Protein AF-A0A023WZG6-F1 (afdb_monomer)

Foldseek 3Di:
DDDDDDDDDDDDDDDDQDAQKEKEWEPEPLQVVLCSVLLLVLLVVLCVVVVRPRHYHYYYDYHPPPSVFHRWMAMPPVRWIFTVDDSVCNNVCCVCPVVVVHDPVVGTDPPD

pLDDT: mean 91.2, std 13.67, range [46.31, 98.75]

Mean predicted aligned error: 6.8 Å

Solvent-accessible surface area (backbone atoms only — not comparable to full-atom values): 6550 Å² total; per-residue (Å²): 141,84,84,81,82,80,79,82,80,79,79,78,86,84,76,82,80,77,54,76,29,42,37,39,33,26,57,24,73,62,14,42,78,55,44,26,62,52,31,52,50,45,45,57,49,51,34,50,75,73,66,35,66,69,37,47,45,80,44,76,40,63,66,79,83,56,61,93,42,36,10,36,35,37,33,34,82,83,67,46,33,31,50,52,54,46,52,89,51,36,63,55,43,43,51,38,26,75,69,62,70,40,72,49,66,98,46,44,53,85,88,121

Secondary structure (DSSP, 8-state):
--------------PPPP-SEEEEEE-SHHHHHTTHHHHHHHHHHHHHHTT-TTTEEEEEES--S-GGG-S-EEEETTTEEE-S--GGGHHHIIIIIIITS---TTTB----

Nearest PDB structures (foldseek):
  1m2a-assembly1_A  TM=9.104E-01  e=1.998E-11  Aquifex aeolicus
  1f37-assembly1_B  TM=9.146E-01  e=7.989E-11  Aquifex aeolicus
  1m2d-assembly1_B  TM=9.373E-01  e=1.651E-10  Aquifex aeolicus
  7q4v-assembly1_B  TM=9.432E-01  e=7.989E-11  Acetobacterium woodii DSM 1030
  5abr-assembly1_B  TM=9.406E-01  e=3.412E-10  Azotobacter vinelandii

InterPro domains:
  IPR036249 Thioredoxin-like superfamily [SSF52833] (19-107)

Structure (mmCIF, N/CA/C/O backbone):
data_AF-A0A023WZG6-F1
#
_entry.id   AF-A0A023WZG6-F1
#
loop_
_atom_site.group_PDB
_atom_site.id
_atom_site.type_symbol
_atom_site.label_atom_id
_atom_site.label_alt_id
_atom_site.label_comp_id
_atom_site.l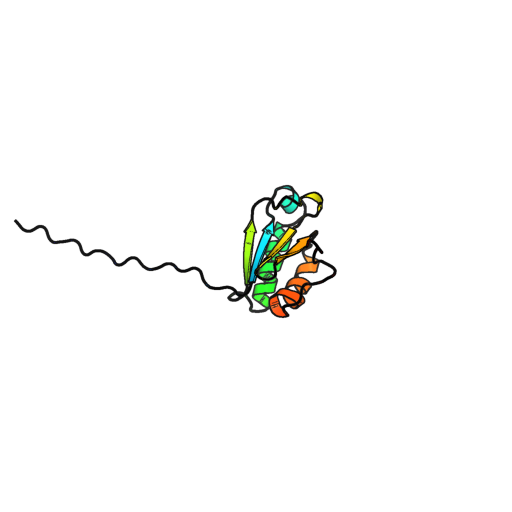abel_asym_id
_atom_site.label_entity_id
_atom_site.label_seq_id
_atom_site.pdbx_PDB_ins_code
_atom_site.Cartn_x
_atom_site.Cartn_y
_atom_site.Cartn_z
_atom_site.occupancy
_atom_site.B_iso_or_equiv
_atom_site.auth_seq_id
_atom_site.auth_comp_id
_atom_site.auth_asym_id
_atom_site.auth_atom_id
_atom_site.pdbx_PDB_model_num
ATOM 1 N N . MET A 1 1 ? 21.179 -13.894 59.882 1.00 46.31 1 MET A N 1
ATOM 2 C CA . MET A 1 1 ? 21.012 -14.337 58.481 1.00 46.31 1 MET A CA 1
ATOM 3 C C . MET A 1 1 ? 19.575 -14.073 58.061 1.00 46.31 1 MET A C 1
ATOM 5 O O . MET A 1 1 ? 18.696 -14.749 58.561 1.00 46.31 1 MET A O 1
ATOM 9 N N . SER A 1 2 ? 19.308 -13.075 57.218 1.00 48.19 2 SER A N 1
ATOM 10 C CA . SER A 1 2 ? 18.039 -12.988 56.479 1.00 48.19 2 SER A CA 1
ATOM 11 C C . SER A 1 2 ? 18.213 -11.982 55.344 1.00 48.19 2 SER A C 1
ATOM 13 O O . SER A 1 2 ? 18.193 -10.773 55.560 1.00 48.19 2 SER A O 1
ATOM 15 N N . LYS A 1 3 ? 18.501 -12.477 54.136 1.00 50.06 3 LYS A N 1
ATOM 16 C CA . LYS A 1 3 ? 18.441 -11.662 52.920 1.00 50.06 3 LYS A CA 1
ATOM 17 C C . LYS A 1 3 ? 17.019 -11.783 52.384 1.00 50.06 3 LYS A C 1
ATOM 19 O O . LYS A 1 3 ? 16.606 -12.857 51.963 1.00 50.06 3 LYS A O 1
ATOM 24 N N . SER A 1 4 ? 16.299 -10.668 52.452 1.00 52.62 4 SER A N 1
ATOM 25 C CA . SER A 1 4 ? 14.939 -10.498 51.948 1.00 52.62 4 SER A CA 1
ATOM 26 C C . SER A 1 4 ? 14.864 -10.831 50.453 1.00 52.62 4 SER A C 1
ATOM 28 O O . SER A 1 4 ? 1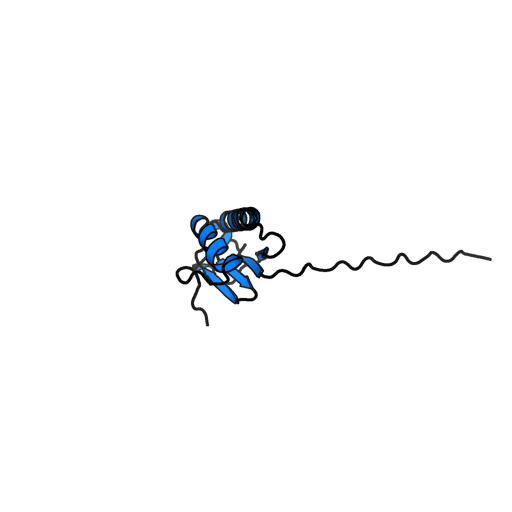5.668 -10.337 49.655 1.00 52.62 4 SER A O 1
ATOM 30 N N . ALA A 1 5 ? 13.920 -11.696 50.085 1.00 57.91 5 ALA A N 1
ATOM 31 C CA . ALA A 1 5 ? 13.666 -12.096 48.709 1.00 57.91 5 ALA A CA 1
ATOM 32 C C . ALA A 1 5 ? 13.126 -10.897 47.913 1.00 57.91 5 ALA A C 1
ATOM 34 O O . ALA A 1 5 ? 12.065 -10.352 48.219 1.00 57.91 5 ALA A O 1
ATOM 35 N N . LYS A 1 6 ? 13.863 -10.471 46.882 1.00 52.94 6 LYS A N 1
ATOM 36 C CA . LYS A 1 6 ? 13.394 -9.450 45.939 1.00 52.94 6 LYS A CA 1
ATOM 37 C C . LYS A 1 6 ? 12.230 -10.022 45.128 1.00 52.94 6 LYS A C 1
ATOM 39 O O . LYS A 1 6 ? 12.404 -10.971 44.370 1.00 52.94 6 LYS A O 1
ATOM 44 N N . SER A 1 7 ? 11.058 -9.423 45.322 1.00 53.00 7 SER A N 1
ATOM 45 C CA . SER A 1 7 ? 9.824 -9.678 44.580 1.00 53.00 7 SER A CA 1
ATOM 46 C C . SER A 1 7 ? 10.062 -9.604 43.068 1.00 53.00 7 SER A C 1
ATOM 48 O O . SER A 1 7 ? 10.589 -8.613 42.560 1.00 53.00 7 SER A O 1
ATOM 50 N N . ALA A 1 8 ? 9.693 -10.668 42.356 1.00 61.75 8 ALA A N 1
ATOM 51 C CA . ALA A 1 8 ? 9.764 -10.735 40.905 1.00 61.75 8 ALA A CA 1
ATOM 52 C C . ALA A 1 8 ? 8.672 -9.846 40.287 1.00 61.75 8 ALA A C 1
ATOM 54 O O . ALA A 1 8 ? 7.478 -10.125 40.398 1.00 61.75 8 ALA A O 1
ATOM 55 N N . THR A 1 9 ? 9.073 -8.765 39.621 1.00 61.38 9 THR A N 1
ATOM 56 C CA . THR A 1 9 ? 8.157 -7.866 38.914 1.00 61.38 9 THR A CA 1
ATOM 57 C C . THR A 1 9 ? 7.503 -8.601 37.740 1.00 61.38 9 THR A C 1
ATOM 59 O O . THR A 1 9 ? 8.175 -9.040 36.808 1.00 61.38 9 THR A O 1
ATOM 62 N N . LYS A 1 10 ? 6.174 -8.742 37.778 1.00 63.84 10 LYS A N 1
ATOM 63 C CA . LYS A 1 10 ? 5.360 -9.406 36.749 1.00 63.84 10 LYS A CA 1
ATOM 64 C C . LYS A 1 10 ? 5.533 -8.696 35.397 1.00 63.84 10 LYS A C 1
ATOM 66 O O . LYS A 1 10 ? 5.104 -7.555 35.235 1.00 63.84 10 LYS A O 1
ATOM 71 N N . ALA A 1 11 ? 6.164 -9.359 34.428 1.00 71.00 11 ALA A N 1
ATOM 72 C CA . ALA A 1 11 ? 6.376 -8.811 33.090 1.00 71.00 11 ALA A CA 1
ATOM 73 C C . ALA A 1 11 ? 5.031 -8.504 32.400 1.00 71.00 11 ALA A C 1
ATOM 75 O O . ALA A 1 11 ? 4.166 -9.373 32.264 1.00 71.00 11 ALA A O 1
ATOM 76 N N . LYS A 1 12 ? 4.841 -7.256 31.959 1.00 75.62 12 LYS A N 1
ATOM 77 C CA . LYS A 1 12 ? 3.664 -6.822 31.194 1.00 75.62 12 LYS A CA 1
ATOM 78 C C . LYS A 1 12 ? 3.696 -7.488 29.815 1.00 75.62 12 LYS A C 1
ATOM 80 O O . LYS A 1 12 ? 4.636 -7.269 29.057 1.00 75.62 12 LYS A O 1
ATOM 85 N N . ARG A 1 13 ? 2.673 -8.281 29.469 1.00 75.94 13 ARG A N 1
ATOM 86 C CA . ARG A 1 13 ? 2.542 -8.851 28.116 1.00 75.94 13 ARG A CA 1
ATOM 87 C C . ARG A 1 13 ? 2.362 -7.706 27.117 1.00 75.94 13 ARG A C 1
ATOM 89 O O . ARG A 1 13 ? 1.362 -6.992 27.166 1.00 75.94 13 ARG A O 1
ATOM 96 N N . VAL A 1 14 ? 3.335 -7.525 26.233 1.00 79.44 14 VAL A N 1
ATOM 97 C CA . VAL A 1 14 ? 3.230 -6.621 25.084 1.00 79.44 14 VAL A CA 1
ATOM 98 C C . VAL A 1 14 ? 2.615 -7.429 23.943 1.00 79.44 14 VAL A C 1
ATOM 100 O O . VAL A 1 14 ? 3.219 -8.392 23.482 1.00 79.44 14 VAL A O 1
ATOM 103 N N . GLY A 1 15 ? 1.387 -7.095 23.547 1.00 80.12 15 GLY A N 1
ATOM 104 C CA . GLY A 1 15 ? 0.682 -7.737 22.435 1.00 80.12 15 GLY A CA 1
ATOM 105 C C . GLY A 1 15 ? 0.725 -6.885 21.168 1.00 80.12 15 GLY A C 1
ATOM 106 O O . GLY A 1 15 ? 0.776 -5.656 21.245 1.00 80.12 15 GLY A O 1
ATOM 107 N N . VAL A 1 16 ? 0.676 -7.530 20.003 1.00 79.19 16 VAL A N 1
ATOM 108 C CA . VAL A 1 16 ? 0.445 -6.847 18.725 1.00 79.19 16 VAL A CA 1
ATOM 109 C C . VAL A 1 16 ? -1.063 -6.674 18.558 1.00 79.19 16 VAL A C 1
ATOM 111 O O . VAL A 1 16 ? -1.824 -7.620 18.747 1.00 79.19 16 VAL A O 1
ATOM 114 N N . ARG A 1 17 ? -1.504 -5.451 18.257 1.00 85.56 17 ARG A N 1
ATOM 115 C CA . ARG A 1 17 ? -2.910 -5.170 17.941 1.00 85.56 17 ARG A CA 1
ATOM 116 C C . ARG A 1 17 ? -3.313 -5.944 16.678 1.00 85.56 17 ARG A C 1
ATOM 118 O O . ARG A 1 17 ? -2.530 -5.990 15.735 1.00 85.56 17 ARG A O 1
ATOM 125 N N . ALA A 1 18 ? -4.518 -6.508 16.667 1.00 89.31 18 ALA A N 1
ATOM 126 C CA . ALA A 1 18 ? -5.113 -7.063 15.456 1.00 89.31 18 ALA A CA 1
ATOM 127 C C . ALA A 1 18 ? -5.491 -5.934 14.485 1.00 89.31 18 ALA A C 1
ATOM 129 O O . ALA A 1 18 ? -6.001 -4.902 14.921 1.00 89.31 18 ALA A O 1
ATOM 130 N N . TYR A 1 19 ? -5.220 -6.142 13.202 1.00 95.38 19 TYR A N 1
ATOM 131 C CA . TYR A 1 19 ? -5.576 -5.243 12.108 1.00 95.38 19 TYR A CA 1
ATOM 132 C C . TYR A 1 19 ? -6.344 -6.058 11.072 1.00 95.38 19 TYR A C 1
ATOM 134 O O . TYR A 1 19 ? -5.975 -7.206 10.818 1.00 95.38 19 TYR A O 1
ATOM 142 N N . ASP A 1 20 ? -7.361 -5.458 10.470 1.00 96.31 20 ASP A N 1
ATOM 143 C CA . ASP A 1 20 ? -8.140 -6.056 9.385 1.00 96.31 20 ASP A CA 1
ATOM 144 C C . ASP A 1 20 ? -7.328 -6.082 8.089 1.00 96.31 20 ASP A C 1
ATOM 146 O O . ASP A 1 20 ? -7.478 -6.982 7.266 1.00 96.31 20 ASP A O 1
ATOM 150 N N . SER A 1 21 ? -6.423 -5.111 7.912 1.00 97.56 21 SER A N 1
ATOM 151 C CA . SER A 1 21 ? -5.487 -5.085 6.790 1.00 97.56 21 SER A CA 1
ATOM 152 C C . SER A 1 21 ? -4.086 -4.613 7.177 1.00 97.56 21 SER A C 1
ATOM 154 O O . SER A 1 21 ? -3.903 -3.702 7.988 1.00 97.56 21 SER A O 1
ATOM 156 N N . HIS A 1 22 ? -3.064 -5.195 6.545 1.00 97.88 22 HIS A N 1
ATOM 157 C CA . HIS A 1 22 ? -1.669 -4.759 6.651 1.00 97.88 22 HIS A CA 1
ATOM 158 C C . HIS A 1 22 ? -1.114 -4.444 5.265 1.00 97.88 22 HIS A C 1
ATOM 160 O O . HIS A 1 22 ? -0.931 -5.327 4.431 1.00 97.88 22 HIS A O 1
ATOM 166 N N . VAL A 1 23 ? -0.828 -3.167 5.033 1.00 98.50 23 VAL A N 1
ATOM 167 C CA . VAL A 1 23 ? -0.207 -2.665 3.812 1.00 98.50 23 VAL A CA 1
ATOM 168 C C . VAL A 1 23 ? 1.305 -2.585 3.991 1.00 98.50 23 VAL A C 1
ATOM 170 O O . VAL A 1 23 ? 1.814 -1.848 4.844 1.00 98.50 23 VAL A O 1
ATOM 173 N N . PHE A 1 24 ? 2.034 -3.294 3.141 1.00 98.56 24 PHE A N 1
ATOM 174 C CA . PHE A 1 24 ? 3.486 -3.240 3.060 1.00 98.56 24 PHE A CA 1
ATOM 175 C C . PHE A 1 24 ? 3.915 -2.437 1.839 1.00 98.56 24 PHE A C 1
ATOM 177 O O . PHE A 1 24 ? 3.692 -2.858 0.711 1.00 98.56 24 PHE A O 1
ATOM 184 N N . VAL A 1 25 ? 4.571 -1.298 2.052 1.00 98.69 25 VAL A N 1
ATOM 185 C CA . VAL A 1 25 ? 5.081 -0.430 0.982 1.00 98.69 25 VAL A CA 1
ATOM 186 C C . VAL A 1 25 ? 6.575 -0.677 0.779 1.00 98.69 25 VAL A C 1
ATOM 188 O O . VAL A 1 25 ? 7.374 -0.546 1.713 1.00 98.69 25 VAL A O 1
ATOM 191 N N . CYS A 1 26 ? 6.980 -1.003 -0.447 1.00 98.50 26 CYS A N 1
ATOM 192 C CA . CYS A 1 26 ? 8.378 -1.257 -0.783 1.00 98.50 26 CYS A CA 1
ATOM 193 C C . CYS A 1 26 ? 9.246 -0.017 -0.537 1.00 98.50 26 CYS A C 1
ATOM 195 O O . CYS A 1 26 ? 8.988 1.066 -1.063 1.00 98.50 26 CYS A O 1
ATOM 197 N N . SER A 1 27 ? 10.332 -0.188 0.217 1.00 98.06 27 SER A N 1
ATOM 198 C CA . SER A 1 27 ? 11.304 0.872 0.513 1.00 98.06 27 SER A CA 1
ATOM 199 C C . SER A 1 27 ? 12.696 0.603 -0.075 1.00 98.06 27 SER A C 1
ATOM 201 O O . SER A 1 27 ? 13.684 1.230 0.323 1.00 98.06 27 SER A O 1
ATOM 203 N N . GLY A 1 28 ? 12.784 -0.303 -1.057 1.00 97.94 28 GLY A N 1
ATOM 204 C CA . GLY A 1 28 ? 13.985 -0.498 -1.874 1.00 97.94 28 GLY A CA 1
ATOM 205 C C . GLY A 1 28 ? 14.400 0.785 -2.608 1.00 97.94 28 GLY A C 1
ATOM 206 O O . GLY A 1 28 ? 13.573 1.661 -2.867 1.00 97.94 28 GLY A O 1
ATOM 207 N N . SER A 1 29 ? 15.685 0.907 -2.952 1.00 98.06 29 SER A N 1
ATOM 208 C CA . SER A 1 29 ? 16.268 2.129 -3.537 1.00 98.06 29 SER A CA 1
ATOM 209 C C . SER A 1 29 ? 15.529 2.614 -4.791 1.00 98.06 29 SER A C 1
ATOM 211 O O . SER A 1 29 ? 15.255 3.806 -4.914 1.00 98.06 29 SER A O 1
ATOM 213 N N . VAL A 1 30 ? 15.141 1.699 -5.686 1.00 98.00 30 VAL A N 1
ATOM 214 C CA . VAL A 1 30 ? 14.380 2.019 -6.906 1.00 98.00 30 VAL A CA 1
ATOM 215 C C . VAL A 1 30 ? 12.980 2.538 -6.573 1.00 98.00 30 VAL A C 1
ATOM 217 O O . VAL A 1 30 ? 12.585 3.581 -7.082 1.00 98.00 30 VAL A O 1
ATOM 220 N N . CYS A 1 31 ? 12.244 1.870 -5.680 1.00 98.31 31 CYS A N 1
ATOM 221 C CA . CYS A 1 31 ? 10.907 2.318 -5.272 1.00 98.31 31 CYS A CA 1
ATOM 222 C C . CYS A 1 31 ? 10.962 3.683 -4.570 1.00 98.31 31 CYS A C 1
ATOM 224 O O . CYS A 1 31 ? 10.148 4.554 -4.864 1.00 98.31 31 CYS A O 1
ATOM 226 N N . LYS A 1 32 ? 11.967 3.916 -3.713 1.00 98.00 32 LYS A N 1
ATOM 227 C CA . LYS A 1 32 ? 12.215 5.230 -3.097 1.00 98.00 32 LYS A CA 1
ATOM 228 C C . LYS A 1 32 ? 12.426 6.323 -4.146 1.00 98.00 32 LYS A C 1
ATOM 230 O O . LYS A 1 32 ? 11.764 7.350 -4.063 1.00 98.00 32 LYS A O 1
ATOM 235 N N . LYS A 1 33 ? 13.287 6.086 -5.147 1.00 98.12 33 LYS A N 1
ATOM 236 C CA . LYS A 1 33 ? 13.529 7.027 -6.260 1.00 98.12 33 LYS A CA 1
ATOM 237 C 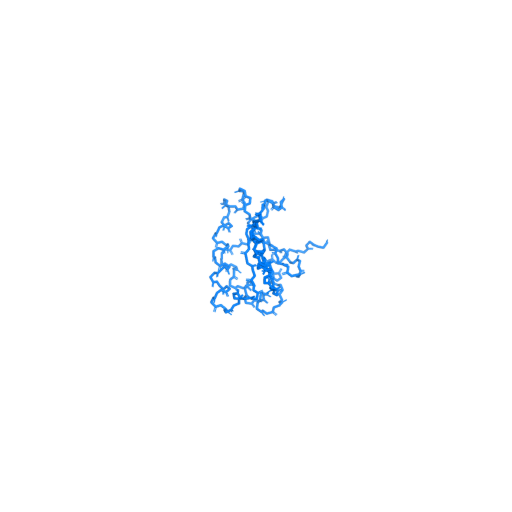C . LYS A 1 33 ? 12.278 7.298 -7.105 1.00 98.12 33 LYS A C 1
ATOM 239 O O . LYS A 1 33 ? 12.200 8.340 -7.739 1.00 98.12 33 LYS A O 1
ATOM 244 N N . ARG A 1 34 ? 11.313 6.376 -7.111 1.00 98.00 34 ARG A N 1
ATOM 245 C CA . ARG A 1 34 ? 10.044 6.488 -7.842 1.00 98.00 34 ARG A CA 1
ATOM 246 C C . ARG A 1 34 ? 8.872 7.007 -6.995 1.00 98.00 34 ARG A C 1
ATOM 248 O O . ARG A 1 34 ? 7.735 6.906 -7.434 1.00 98.00 34 ARG A O 1
ATOM 255 N N . GLY A 1 35 ? 9.123 7.539 -5.796 1.00 97.81 35 GLY A N 1
ATOM 256 C CA . GLY A 1 35 ? 8.082 8.180 -4.980 1.00 97.81 35 GLY A CA 1
ATOM 257 C C . GLY A 1 35 ? 7.397 7.278 -3.946 1.00 97.81 35 GLY A C 1
ATOM 258 O O . GLY A 1 35 ? 6.367 7.649 -3.394 1.00 97.81 35 GLY A O 1
ATOM 259 N N . ALA A 1 36 ? 7.960 6.112 -3.598 1.00 98.06 36 ALA A N 1
ATOM 260 C CA . ALA A 1 36 ? 7.360 5.231 -2.580 1.00 98.06 36 ALA A CA 1
ATOM 261 C C . ALA A 1 36 ? 7.194 5.891 -1.194 1.00 98.06 36 ALA A C 1
ATOM 263 O O . ALA A 1 36 ? 6.337 5.488 -0.405 1.00 98.06 36 ALA A O 1
ATOM 264 N N . LYS A 1 37 ? 8.021 6.898 -0.873 1.00 98.06 37 LYS A N 1
ATOM 265 C CA . LYS A 1 37 ? 7.896 7.662 0.378 1.00 98.06 37 LYS A CA 1
ATOM 266 C C . LYS A 1 37 ? 6.604 8.482 0.395 1.00 98.06 37 LYS A C 1
ATOM 268 O O . LYS A 1 37 ? 5.937 8.504 1.429 1.00 98.06 37 LYS A O 1
ATOM 273 N N . ASP A 1 38 ? 6.265 9.094 -0.732 1.00 98.38 38 ASP A N 1
ATOM 274 C CA . ASP A 1 38 ? 5.096 9.958 -0.882 1.00 98.38 38 ASP A CA 1
ATOM 275 C C . ASP A 1 38 ? 3.824 9.113 -0.918 1.00 98.38 38 ASP A C 1
ATOM 277 O O . ASP A 1 38 ? 2.919 9.346 -0.124 1.00 98.38 38 ASP A O 1
ATOM 281 N N . VAL A 1 39 ? 3.841 8.001 -1.663 1.00 98.62 39 VAL A N 1
ATOM 282 C CA . VAL A 1 39 ? 2.786 6.969 -1.636 1.00 98.62 39 VAL A CA 1
ATOM 283 C C . VAL A 1 39 ? 2.490 6.503 -0.207 1.00 98.62 39 VAL A C 1
ATOM 285 O O . VAL A 1 39 ? 1.342 6.489 0.227 1.00 98.62 39 VAL A O 1
ATOM 288 N N . ARG A 1 40 ? 3.521 6.162 0.581 1.00 98.56 40 ARG A N 1
ATOM 289 C CA . ARG A 1 40 ? 3.330 5.757 1.984 1.00 98.56 40 ARG A CA 1
ATOM 290 C C . ARG A 1 40 ? 2.779 6.887 2.855 1.00 98.56 40 ARG A C 1
ATOM 292 O O . ARG A 1 40 ? 2.036 6.609 3.797 1.00 98.56 40 ARG A O 1
ATOM 299 N N . LYS A 1 41 ? 3.205 8.130 2.623 1.00 98.56 41 LYS A N 1
ATOM 300 C CA . LYS A 1 41 ? 2.720 9.293 3.376 1.00 98.56 41 LYS A CA 1
ATOM 301 C C . LYS A 1 41 ? 1.236 9.522 3.088 1.00 98.56 41 LYS A C 1
ATOM 303 O O . LYS A 1 41 ? 0.479 9.631 4.047 1.00 98.56 41 LYS A O 1
ATOM 308 N N . ALA A 1 42 ? 0.846 9.508 1.816 1.00 98.69 42 ALA A N 1
ATOM 309 C CA . ALA A 1 42 ? -0.542 9.616 1.391 1.00 98.69 42 ALA A CA 1
ATOM 310 C C . ALA A 1 42 ? -1.390 8.483 1.975 1.00 98.69 42 ALA A C 1
ATOM 312 O O . ALA A 1 42 ? -2.372 8.771 2.644 1.00 98.69 42 ALA A O 1
ATOM 313 N N . LEU A 1 43 ? -0.946 7.218 1.884 1.00 98.75 43 LEU A N 1
ATOM 314 C CA . LEU A 1 43 ? -1.675 6.079 2.468 1.00 98.75 43 LEU A CA 1
ATOM 315 C C . LEU A 1 43 ? -1.972 6.294 3.956 1.00 98.75 43 LEU A C 1
ATOM 317 O O . LEU A 1 43 ? -3.064 6.005 4.428 1.00 98.75 43 LEU A O 1
ATOM 321 N N . LYS A 1 44 ? -1.004 6.822 4.715 1.00 98.62 44 LYS A N 1
ATOM 322 C CA . LYS A 1 44 ? -1.192 7.111 6.143 1.00 98.62 44 LYS A CA 1
ATOM 323 C C . LYS A 1 44 ? -2.131 8.288 6.413 1.00 98.62 44 LYS A C 1
ATOM 325 O O . LYS A 1 44 ? -2.742 8.291 7.481 1.00 98.62 44 LYS A O 1
ATOM 330 N N . SER A 1 45 ? -2.181 9.285 5.527 1.00 98.56 45 SER A N 1
ATOM 331 C CA . SER A 1 45 ? -3.110 10.418 5.647 1.00 98.56 45 SER A CA 1
ATOM 332 C C . SER A 1 45 ? -4.529 9.959 5.353 1.00 98.56 45 SER A C 1
ATOM 334 O O . SER A 1 45 ? -5.382 10.060 6.223 1.00 98.56 45 SER A O 1
ATOM 336 N N . GLU A 1 46 ? -4.727 9.313 4.208 1.00 98.50 46 GLU A N 1
ATOM 337 C CA . GLU A 1 46 ? -6.027 8.831 3.738 1.00 98.50 46 GLU A CA 1
ATOM 338 C C . GLU A 1 46 ? -6.637 7.804 4.704 1.00 98.50 46 GLU A C 1
ATOM 340 O O . GLU A 1 46 ? -7.775 7.950 5.131 1.00 98.50 46 GLU A O 1
ATOM 345 N N . VAL A 1 47 ? -5.859 6.828 5.199 1.00 98.38 47 VAL A N 1
ATOM 346 C CA . VAL A 1 47 ? -6.330 5.894 6.248 1.00 98.38 47 VAL A CA 1
ATOM 347 C C . VAL A 1 47 ? -6.716 6.620 7.539 1.00 98.38 47 VAL A C 1
ATOM 349 O O . VAL A 1 47 ? -7.610 6.182 8.261 1.00 98.38 47 VAL A O 1
ATOM 352 N N . LYS A 1 48 ? -6.034 7.720 7.876 1.00 98.25 48 LYS A N 1
ATOM 353 C CA . LYS A 1 48 ? -6.392 8.525 9.048 1.00 98.25 48 LYS A CA 1
ATOM 354 C C . LYS A 1 48 ? -7.687 9.297 8.817 1.00 98.25 48 LYS A C 1
ATOM 356 O O . LYS A 1 48 ? -8.490 9.363 9.744 1.00 98.25 48 LYS A O 1
ATOM 361 N N . GLU A 1 49 ? -7.854 9.882 7.642 1.00 98.06 49 GLU A N 1
ATOM 362 C CA . GLU A 1 49 ? -9.022 10.675 7.256 1.00 98.06 49 GLU A CA 1
ATOM 363 C C . GLU A 1 49 ? -10.271 9.797 7.112 1.00 98.06 49 GLU A C 1
ATOM 365 O O . GLU A 1 49 ? -11.329 10.169 7.608 1.00 98.06 49 GLU A O 1
ATOM 370 N N . ALA A 1 50 ? -10.116 8.571 6.605 1.00 97.19 50 ALA A N 1
ATOM 371 C CA . ALA A 1 50 ? -11.162 7.549 6.547 1.00 97.19 50 ALA A CA 1
ATOM 372 C C . ALA A 1 50 ? -11.489 6.896 7.909 1.00 97.19 50 ALA A C 1
ATOM 374 O O . ALA A 1 50 ? -12.334 6.010 7.985 1.00 97.19 50 ALA A O 1
ATOM 375 N N . GLY A 1 51 ? -10.808 7.276 8.998 1.00 97.38 51 GLY A N 1
ATOM 376 C CA . GLY A 1 51 ? -11.049 6.715 10.334 1.00 97.38 51 GLY A CA 1
ATOM 377 C C . GLY A 1 51 ? -10.487 5.305 10.573 1.00 97.38 51 GLY A C 1
ATOM 378 O O . GLY A 1 51 ? -10.648 4.777 11.668 1.00 97.38 51 GLY A O 1
ATOM 379 N N . LEU A 1 52 ? -9.741 4.737 9.622 1.00 97.38 52 LEU A N 1
ATOM 380 C CA . LEU A 1 52 ? -9.281 3.339 9.592 1.00 97.38 52 LEU A CA 1
ATOM 381 C C . LEU A 1 52 ? -7.964 3.068 10.352 1.00 97.38 52 LEU A C 1
ATOM 383 O O . LEU A 1 52 ? -7.242 2.102 10.088 1.00 97.38 52 LEU A O 1
ATOM 387 N N . ARG A 1 53 ? -7.564 3.937 11.289 1.00 95.75 53 ARG A N 1
ATOM 388 C CA . ARG A 1 53 ? -6.244 3.833 11.957 1.00 95.75 53 ARG A CA 1
ATOM 389 C C . ARG A 1 53 ? -6.097 2.612 12.858 1.00 95.75 53 ARG A C 1
ATOM 391 O O . ARG A 1 53 ? -4.971 2.306 13.267 1.00 95.75 53 ARG A O 1
ATOM 398 N N . ARG A 1 54 ? -7.201 2.005 13.292 1.00 95.56 54 ARG A N 1
ATOM 399 C CA . ARG A 1 54 ? -7.176 0.831 14.173 1.00 95.56 54 ARG A CA 1
ATOM 400 C C . ARG A 1 54 ? -7.274 -0.470 13.381 1.00 95.56 54 ARG A C 1
ATOM 402 O O . ARG A 1 54 ? -6.829 -1.484 13.902 1.00 95.56 54 ARG A O 1
ATOM 409 N N . GLU A 1 55 ? -7.770 -0.379 12.158 1.00 97.00 55 GLU A N 1
ATOM 410 C CA . GLU A 1 55 ? -8.136 -1.440 11.232 1.00 97.00 55 GLU A CA 1
ATOM 411 C C . GLU A 1 55 ? -7.000 -1.681 10.230 1.00 97.00 55 GLU A C 1
ATOM 413 O O . GLU A 1 55 ? -6.666 -2.822 9.932 1.00 97.00 55 GLU A O 1
ATOM 418 N N . VAL A 1 56 ? -6.325 -0.618 9.773 1.00 98.06 56 VAL A N 1
ATOM 419 C CA . VAL A 1 56 ? -5.281 -0.705 8.745 1.00 98.06 56 VAL A CA 1
ATOM 420 C C . VAL A 1 56 ? -3.905 -0.346 9.304 1.00 98.06 56 VAL A C 1
ATOM 422 O O . VAL A 1 56 ? -3.639 0.773 9.757 1.00 98.06 56 VAL A O 1
ATOM 425 N N . ARG A 1 57 ? -2.961 -1.285 9.199 1.00 97.69 57 ARG A N 1
ATOM 426 C CA . ARG A 1 57 ? -1.541 -1.052 9.484 1.00 97.69 57 ARG A CA 1
ATOM 427 C C . ARG A 1 57 ? -0.778 -0.768 8.198 1.00 97.69 57 ARG A C 1
ATOM 429 O O . ARG A 1 57 ? -0.834 -1.551 7.266 1.00 97.69 57 ARG A O 1
ATOM 436 N N . ILE A 1 58 ? 0.016 0.305 8.166 1.00 98.38 58 ILE A N 1
ATOM 437 C CA . ILE A 1 58 ? 0.892 0.617 7.019 1.00 98.38 58 ILE A CA 1
ATOM 438 C C . ILE A 1 58 ? 2.361 0.625 7.439 1.00 98.38 58 ILE A C 1
ATOM 440 O O . ILE A 1 58 ? 2.783 1.488 8.220 1.00 98.38 58 ILE A O 1
ATOM 444 N N . ASP A 1 59 ? 3.164 -0.268 6.865 1.00 98.12 59 ASP A N 1
ATOM 445 C CA . ASP A 1 59 ? 4.605 -0.355 7.099 1.00 98.12 59 ASP A CA 1
ATOM 446 C C . ASP A 1 59 ? 5.438 -0.300 5.831 1.00 98.12 59 ASP A C 1
ATOM 448 O O . ASP A 1 59 ? 4.969 -0.540 4.726 1.00 98.12 59 ASP A O 1
ATOM 452 N N . SER A 1 60 ? 6.704 0.066 6.010 1.00 97.81 60 SER A N 1
ATOM 453 C CA . SER A 1 60 ? 7.700 -0.079 4.957 1.00 97.81 60 SER A CA 1
ATOM 454 C C . SER A 1 60 ? 8.382 -1.429 5.086 1.00 97.81 60 SER A C 1
ATOM 456 O O . SER A 1 60 ? 8.714 -1.844 6.193 1.00 97.81 60 SER A O 1
ATOM 458 N N . VAL A 1 61 ? 8.656 -2.058 3.952 1.00 98.12 61 VAL A N 1
ATOM 459 C CA . VAL A 1 61 ? 9.438 -3.298 3.863 1.00 98.12 61 VAL A CA 1
ATOM 460 C C . VAL A 1 61 ? 10.657 -3.096 2.978 1.00 98.12 61 VAL A C 1
ATOM 462 O O . VAL A 1 61 ? 10.781 -2.068 2.305 1.00 98.12 61 VAL A O 1
ATOM 465 N N . GLY A 1 62 ? 11.583 -4.054 2.999 1.00 98.00 62 GLY A N 1
ATOM 466 C CA . GLY A 1 62 ? 12.736 -4.079 2.103 1.00 98.00 62 GLY A CA 1
ATOM 467 C C . GLY A 1 62 ? 12.350 -4.154 0.620 1.00 98.00 62 GLY A C 1
ATOM 468 O O . GLY A 1 62 ? 11.207 -3.920 0.224 1.00 98.00 62 GLY A O 1
ATOM 469 N N . CYS A 1 63 ? 13.328 -4.453 -0.233 1.00 97.38 63 CYS A N 1
ATOM 470 C CA . CYS A 1 63 ? 13.052 -4.667 -1.650 1.00 97.38 63 CYS A CA 1
ATOM 471 C C . CYS A 1 63 ? 12.133 -5.886 -1.841 1.00 97.38 63 CYS A C 1
ATOM 473 O O . CYS A 1 63 ? 12.415 -6.949 -1.30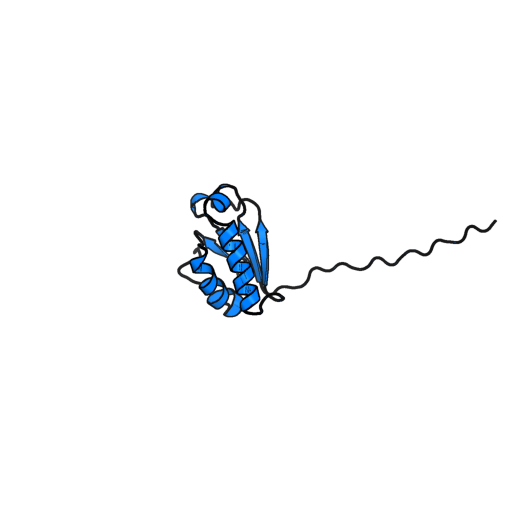0 1.00 97.38 63 CYS A O 1
ATOM 475 N N . LEU A 1 64 ? 11.082 -5.733 -2.649 1.00 96.00 64 LEU A N 1
ATOM 476 C CA . LEU A 1 64 ? 10.137 -6.803 -2.998 1.00 96.00 64 LEU A CA 1
ATOM 477 C C . LEU A 1 64 ? 10.477 -7.507 -4.329 1.00 96.00 64 LEU A C 1
ATOM 479 O O . LEU A 1 64 ? 9.631 -8.169 -4.910 1.00 96.00 64 LEU A O 1
ATOM 483 N N . GLY A 1 65 ? 11.676 -7.297 -4.884 1.00 95.50 65 GLY A N 1
ATOM 484 C CA . GLY A 1 65 ? 12.137 -7.943 -6.126 1.00 95.50 65 GLY A CA 1
ATOM 485 C C . GLY A 1 65 ? 11.552 -7.386 -7.435 1.00 95.50 65 GLY A C 1
ATOM 486 O O . GLY A 1 65 ? 12.199 -7.456 -8.474 1.00 95.50 65 GLY A O 1
ATOM 487 N N . LEU A 1 66 ? 10.390 -6.728 -7.404 1.00 94.62 66 LEU A N 1
ATOM 488 C CA . LEU A 1 66 ? 9.696 -6.207 -8.595 1.00 94.62 66 LEU A CA 1
ATOM 489 C C . LEU A 1 66 ? 10.091 -4.762 -8.960 1.00 94.62 66 LEU A C 1
ATOM 491 O O . LEU A 1 66 ? 9.243 -3.905 -9.209 1.00 94.62 66 LEU A O 1
ATOM 495 N N . CYS A 1 67 ? 11.392 -4.454 -8.981 1.00 96.19 67 CYS A N 1
ATOM 496 C CA . CYS A 1 67 ? 11.896 -3.085 -9.180 1.00 96.19 67 CYS A CA 1
ATOM 497 C C . CYS A 1 67 ? 11.428 -2.427 -10.490 1.00 96.19 67 CYS A C 1
ATOM 499 O O . CYS A 1 67 ? 11.215 -1.214 -10.513 1.00 96.19 67 CYS A O 1
ATOM 501 N N . LYS A 1 68 ? 11.245 -3.209 -11.564 1.00 95.44 68 LYS A N 1
ATOM 502 C CA . LYS A 1 68 ? 10.783 -2.706 -12.871 1.00 95.44 68 LYS A CA 1
ATOM 503 C C . LYS A 1 68 ? 9.414 -2.026 -12.777 1.00 95.44 68 LYS A C 1
ATOM 505 O O . LYS A 1 68 ? 9.193 -1.025 -13.458 1.00 95.44 68 LYS A O 1
ATOM 510 N N . HIS A 1 69 ? 8.567 -2.497 -11.866 1.00 94.75 69 HIS A N 1
ATOM 511 C CA . HIS A 1 69 ? 7.199 -2.026 -11.685 1.00 94.75 69 HIS A CA 1
ATOM 512 C C . HIS A 1 69 ? 7.024 -1.105 -10.470 1.00 94.75 69 HIS A C 1
ATOM 514 O O . HIS A 1 69 ? 5.910 -0.709 -10.185 1.00 94.75 69 HIS A O 1
ATOM 520 N N . GLY A 1 70 ? 8.093 -0.716 -9.764 1.00 94.62 70 GLY A N 1
ATOM 521 C CA . GLY A 1 70 ? 7.976 0.141 -8.575 1.00 94.62 70 GLY A CA 1
ATOM 522 C C . GLY A 1 70 ? 7.346 1.520 -8.852 1.00 94.62 70 GLY A C 1
ATOM 523 O O . GLY A 1 70 ? 7.544 2.032 -9.961 1.00 94.62 70 GLY A O 1
ATOM 524 N N . PRO A 1 71 ? 6.712 2.172 -7.851 1.00 97.50 71 PRO A N 1
ATOM 525 C CA . PRO A 1 71 ? 6.547 1.736 -6.454 1.00 97.50 71 PRO A CA 1
ATOM 526 C C . PRO A 1 71 ? 5.571 0.569 -6.266 1.00 97.50 71 PRO A C 1
ATOM 528 O O . PRO A 1 71 ? 4.528 0.523 -6.906 1.00 97.50 71 PRO A O 1
ATOM 531 N N . ASN A 1 72 ? 5.909 -0.348 -5.355 1.00 97.44 72 ASN A N 1
ATOM 532 C CA . ASN A 1 72 ? 5.108 -1.546 -5.089 1.00 97.44 72 ASN A CA 1
ATOM 533 C C . ASN A 1 72 ? 4.533 -1.512 -3.671 1.00 97.44 72 ASN A C 1
ATOM 535 O O . ASN A 1 72 ? 5.241 -1.120 -2.733 1.00 97.44 72 ASN A O 1
ATOM 539 N N . ALA A 1 73 ? 3.306 -1.995 -3.511 1.00 98.25 73 ALA A N 1
ATOM 540 C CA . ALA A 1 73 ? 2.699 -2.287 -2.221 1.00 98.25 73 ALA A CA 1
ATOM 541 C C . ALA A 1 73 ? 1.971 -3.640 -2.242 1.00 98.25 73 ALA A C 1
ATOM 543 O O . ALA A 1 73 ? 1.543 -4.092 -3.298 1.00 98.25 73 ALA A O 1
ATOM 544 N N . ILE A 1 74 ? 1.839 -4.277 -1.081 1.00 97.81 74 ILE A N 1
ATOM 545 C CA . ILE A 1 74 ? 1.049 -5.503 -0.898 1.00 97.81 74 ILE A CA 1
ATOM 546 C C . ILE A 1 74 ? 0.058 -5.257 0.229 1.00 97.81 74 ILE A C 1
ATOM 548 O O . ILE A 1 74 ? 0.450 -4.703 1.258 1.00 97.81 74 ILE A O 1
ATOM 552 N N . VAL A 1 75 ? -1.189 -5.680 0.052 1.00 98.00 75 VAL A N 1
ATOM 553 C CA . VAL A 1 75 ? -2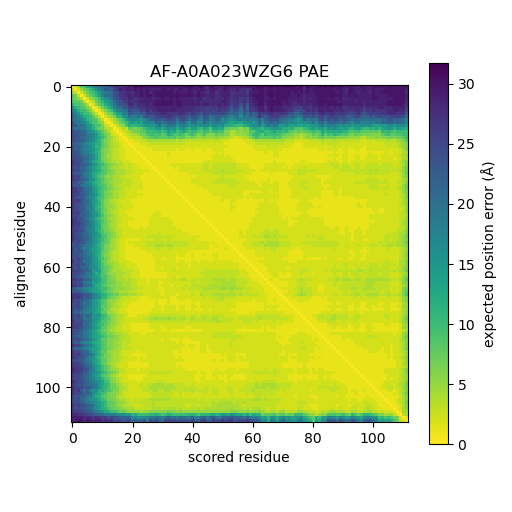.213 -5.671 1.100 1.00 98.00 75 VAL A CA 1
ATOM 554 C C . VAL A 1 75 ? -2.465 -7.105 1.556 1.00 98.00 75 VAL A C 1
ATOM 556 O O . VAL A 1 75 ? -2.793 -7.968 0.750 1.00 98.00 75 VAL A O 1
ATOM 559 N N . TYR A 1 76 ? -2.306 -7.366 2.850 1.00 96.88 76 TYR A N 1
ATOM 560 C CA . TYR A 1 76 ? -2.766 -8.597 3.499 1.00 96.88 76 TYR A CA 1
ATOM 561 C C . TYR A 1 76 ? -4.028 -8.317 4.320 1.00 96.88 76 TYR A C 1
ATOM 563 O O . TYR A 1 76 ? -4.139 -7.203 4.830 1.00 96.88 76 TYR A O 1
ATOM 571 N N . PRO A 1 77 ? -4.936 -9.298 4.500 1.00 95.12 77 PRO A N 1
ATOM 572 C CA . PRO A 1 77 ? -4.811 -10.710 4.115 1.00 95.12 77 PRO A CA 1
ATOM 573 C C . PRO A 1 77 ? -5.160 -11.025 2.652 1.00 95.12 77 PRO A C 1
ATOM 575 O O . PRO A 1 77 ? -4.905 -12.146 2.224 1.00 95.12 77 PRO A O 1
ATOM 578 N N . SER A 1 78 ? -5.695 -10.068 1.883 1.00 92.31 78 SER A N 1
ATOM 579 C CA . SER A 1 78 ? -6.141 -10.295 0.497 1.00 92.31 78 SER A CA 1
ATOM 580 C C . SER A 1 78 ? -5.033 -10.774 -0.448 1.00 92.31 78 SER A C 1
ATOM 582 O O . SER A 1 78 ? -5.317 -11.436 -1.441 1.00 92.31 78 SER A O 1
ATOM 584 N N . GLY A 1 79 ? -3.767 -10.472 -0.144 1.00 94.56 79 GLY A N 1
ATOM 585 C CA . GLY A 1 79 ? -2.623 -10.833 -0.983 1.00 94.56 79 GLY A CA 1
ATOM 586 C C . GLY A 1 79 ? -2.497 -9.957 -2.231 1.00 94.56 79 GLY A C 1
ATOM 587 O O . GLY A 1 79 ? -1.675 -10.240 -3.100 1.00 94.56 79 GLY A O 1
ATOM 588 N N . THR A 1 80 ? -3.286 -8.885 -2.325 1.00 96.62 80 THR A N 1
ATOM 589 C CA . THR A 1 80 ? -3.321 -7.993 -3.484 1.00 96.62 80 THR A CA 1
ATOM 590 C C . THR A 1 80 ? -2.014 -7.227 -3.618 1.00 96.62 80 THR A C 1
ATOM 592 O O . THR A 1 80 ? -1.598 -6.503 -2.707 1.00 96.62 80 THR A O 1
ATOM 595 N N . TRP A 1 81 ? -1.404 -7.323 -4.795 1.00 97.38 81 TRP A N 1
ATOM 596 C CA . TRP A 1 81 ? -0.255 -6.515 -5.178 1.00 97.38 81 TRP A CA 1
ATOM 597 C C . TRP A 1 81 ? -0.702 -5.264 -5.919 1.00 97.38 81 TRP A C 1
ATOM 599 O O . TRP A 1 81 ? -1.422 -5.350 -6.905 1.00 97.38 81 TRP A O 1
ATOM 609 N N . TYR A 1 82 ? -0.196 -4.111 -5.497 1.00 97.56 82 TYR A N 1
ATOM 610 C CA . TYR A 1 82 ? -0.272 -2.865 -6.246 1.00 97.56 82 TYR A CA 1
ATOM 611 C C . TYR A 1 82 ? 1.095 -2.538 -6.811 1.00 97.56 82 TYR A C 1
ATOM 613 O O . TYR A 1 82 ? 2.058 -2.335 -6.065 1.00 97.56 82 TYR A O 1
ATOM 621 N N . LEU A 1 83 ? 1.176 -2.480 -8.134 1.00 95.88 83 LEU A N 1
ATOM 622 C CA . LEU A 1 83 ? 2.401 -2.176 -8.855 1.00 95.88 83 LEU A CA 1
ATOM 623 C C . LEU A 1 83 ? 2.268 -0.830 -9.558 1.00 95.88 83 LEU A C 1
ATOM 625 O O . LEU A 1 83 ? 1.205 -0.460 -10.041 1.00 95.88 83 LEU A O 1
ATOM 629 N N . GLY A 1 84 ? 3.361 -0.080 -9.611 1.00 96.06 84 GLY A N 1
ATOM 630 C CA . GLY A 1 84 ? 3.406 1.242 -10.227 1.00 96.06 84 GLY A CA 1
ATOM 631 C C . GLY A 1 84 ? 2.560 2.275 -9.489 1.00 96.06 84 GLY A C 1
ATOM 632 O O . GLY A 1 84 ? 2.175 3.272 -10.098 1.00 96.06 84 GLY A O 1
ATOM 633 N N . LEU A 1 85 ? 2.274 2.037 -8.206 1.00 97.25 85 LEU A N 1
ATOM 634 C CA . LEU A 1 85 ? 1.357 2.845 -7.413 1.00 97.25 85 LEU A CA 1
ATOM 635 C C . LEU A 1 85 ? 1.891 4.276 -7.277 1.00 97.25 85 LEU A C 1
ATOM 637 O O . LEU A 1 85 ? 3.041 4.476 -6.871 1.00 97.25 85 LEU A O 1
ATOM 641 N N . LYS A 1 86 ? 1.061 5.270 -7.603 1.00 97.62 86 LYS A N 1
ATOM 642 C CA . LYS A 1 86 ? 1.383 6.696 -7.450 1.00 97.62 86 LYS A CA 1
ATOM 643 C C . LYS A 1 86 ? 0.548 7.304 -6.335 1.00 97.62 86 LYS A C 1
ATOM 645 O O . LYS A 1 86 ? -0.495 6.784 -5.964 1.00 97.62 86 LYS A O 1
ATOM 650 N N . GLU A 1 87 ? 0.996 8.445 -5.826 1.00 97.69 87 GLU A N 1
ATOM 651 C CA . GLU A 1 87 ? 0.295 9.186 -4.771 1.00 97.69 87 GLU A CA 1
ATOM 652 C C . GLU A 1 87 ? -1.177 9.458 -5.117 1.00 97.69 87 GLU A C 1
ATOM 654 O O . GLU A 1 87 ? -2.056 9.204 -4.305 1.00 97.69 87 GLU A O 1
ATOM 659 N N . ARG A 1 88 ? -1.457 9.866 -6.360 1.00 97.88 88 ARG A N 1
ATOM 660 C CA . ARG A 1 88 ? -2.821 10.131 -6.851 1.00 97.88 88 ARG A CA 1
ATOM 661 C C . ARG A 1 88 ? -3.756 8.918 -6.863 1.00 97.88 88 ARG A C 1
ATOM 663 O O . ARG A 1 88 ? -4.959 9.096 -6.958 1.00 97.88 88 ARG A O 1
ATOM 670 N N . ASP A 1 89 ? -3.203 7.708 -6.852 1.00 98.06 89 ASP A N 1
ATOM 671 C CA . ASP A 1 89 ? -3.981 6.469 -6.874 1.00 98.06 89 ASP A CA 1
ATOM 672 C C . ASP A 1 89 ? -4.388 6.041 -5.450 1.00 98.06 89 ASP A C 1
ATOM 674 O O . ASP A 1 89 ? -5.217 5.153 -5.274 1.00 98.06 89 ASP A O 1
ATOM 678 N N . VAL A 1 90 ? -3.792 6.653 -4.419 1.00 98.44 90 VAL A N 1
ATOM 679 C CA . VAL A 1 90 ? -3.989 6.271 -3.017 1.00 98.44 90 VAL A CA 1
ATOM 680 C C . VAL A 1 90 ? -5.432 6.443 -2.533 1.00 98.44 90 VAL A C 1
ATOM 682 O O . VAL A 1 90 ? -5.896 5.504 -1.883 1.00 98.44 90 VAL A O 1
ATOM 685 N N . PRO A 1 91 ? -6.150 7.548 -2.825 1.00 98.44 91 PRO A N 1
ATOM 686 C CA . PRO A 1 91 ? -7.535 7.695 -2.376 1.00 98.44 91 PRO A CA 1
ATOM 687 C C . PRO A 1 91 ? -8.420 6.541 -2.859 1.00 98.44 91 PRO A C 1
ATOM 689 O O . PRO A 1 91 ? -9.123 5.929 -2.064 1.00 98.44 91 PRO A O 1
ATOM 692 N N . GLU A 1 92 ? -8.279 6.145 -4.127 1.00 98.19 92 GLU A N 1
ATOM 693 C CA . GLU A 1 92 ? -9.032 5.032 -4.720 1.00 98.19 92 GLU A CA 1
ATOM 694 C C . GLU A 1 92 ? -8.680 3.683 -4.073 1.00 98.19 92 GLU A C 1
ATOM 696 O O . GLU A 1 92 ? -9.560 2.858 -3.842 1.00 98.19 92 GLU A O 1
ATOM 701 N N . VAL A 1 93 ? -7.4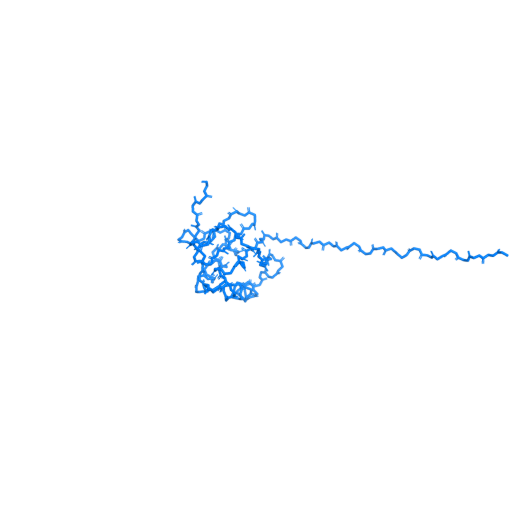07 3.450 -3.726 1.00 98.31 93 VAL A N 1
ATOM 702 C CA . VAL A 1 93 ? -6.996 2.233 -2.999 1.00 98.31 93 VAL A CA 1
ATOM 703 C C . VAL A 1 93 ? -7.569 2.204 -1.581 1.00 98.31 93 VAL A C 1
ATOM 705 O O . VAL A 1 93 ? -7.969 1.141 -1.105 1.00 98.31 93 VAL A O 1
ATOM 708 N N . VAL A 1 94 ? -7.602 3.344 -0.889 1.00 98.44 94 VAL A N 1
ATOM 709 C CA . VAL A 1 94 ? -8.150 3.416 0.470 1.00 98.44 94 VAL A CA 1
ATOM 710 C C . VAL A 1 94 ? -9.663 3.233 0.448 1.00 98.44 94 VAL A C 1
ATOM 712 O O . VAL A 1 94 ? -10.166 2.394 1.187 1.00 98.44 94 VAL A O 1
ATOM 715 N N . GLU A 1 95 ? -10.370 3.954 -0.417 1.00 98.12 95 GLU A N 1
ATOM 716 C CA . GLU A 1 95 ? -11.827 3.889 -0.523 1.00 98.12 95 GLU A CA 1
ATOM 717 C C . GLU A 1 95 ? -12.304 2.534 -1.065 1.00 98.12 95 GLU A C 1
ATOM 719 O O . GLU A 1 95 ? -13.106 1.859 -0.425 1.00 98.12 95 GLU A O 1
ATOM 724 N N . GLY A 1 96 ? -11.777 2.092 -2.209 1.00 97.38 96 GLY A N 1
ATOM 725 C CA . GLY A 1 96 ? -12.235 0.866 -2.860 1.00 97.38 96 GLY A CA 1
ATOM 726 C C . GLY A 1 96 ? -11.839 -0.399 -2.102 1.00 97.38 96 GLY A C 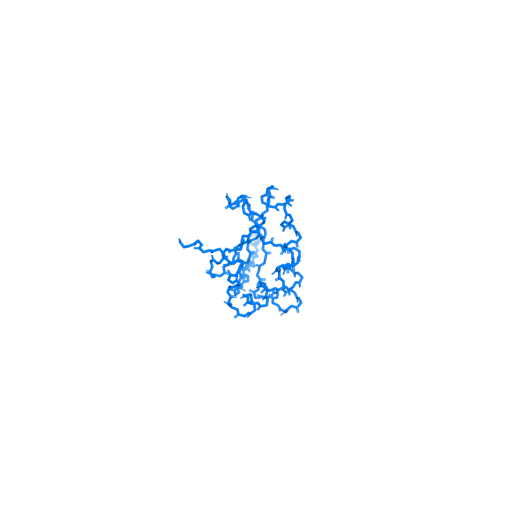1
ATOM 727 O O . GLY A 1 96 ? -12.679 -1.254 -1.835 1.00 97.38 96 GLY A O 1
ATOM 728 N N . HIS A 1 97 ? -10.566 -0.510 -1.713 1.00 97.81 97 HIS A N 1
ATOM 729 C CA . HIS A 1 97 ? -10.035 -1.763 -1.177 1.00 97.81 97 HIS A CA 1
ATOM 730 C C . HIS A 1 97 ? -9.946 -1.777 0.346 1.00 97.81 97 HIS A C 1
ATOM 732 O O . HIS A 1 97 ? -10.429 -2.717 0.968 1.00 97.81 97 HIS A O 1
ATOM 738 N N . LEU A 1 98 ? -9.331 -0.771 0.972 1.00 97.88 98 LEU A N 1
ATOM 739 C CA . LEU A 1 98 ? -9.122 -0.814 2.426 1.00 97.88 98 LEU A CA 1
ATOM 740 C C . LEU A 1 98 ? -10.404 -0.548 3.223 1.00 97.88 98 LEU A C 1
ATOM 742 O O . LEU A 1 98 ? -10.556 -1.094 4.312 1.00 97.88 98 LEU A O 1
ATOM 746 N N . LEU A 1 99 ? -11.301 0.281 2.689 1.0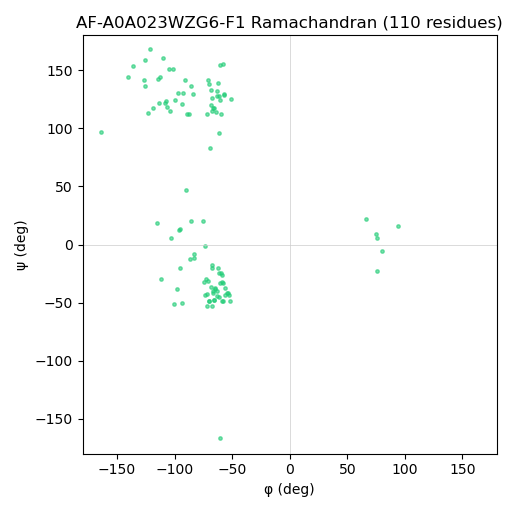0 96.88 99 LEU A N 1
ATOM 747 C CA . LEU A 1 99 ? -12.624 0.538 3.249 1.00 96.88 99 LEU A CA 1
ATOM 748 C C . LEU A 1 99 ? -13.679 -0.387 2.627 1.00 96.88 99 LEU A C 1
ATOM 750 O O . LEU A 1 99 ? -14.436 -1.021 3.357 1.00 96.88 99 LEU A O 1
ATOM 754 N N . GLY A 1 100 ? -13.729 -0.458 1.293 1.00 95.88 100 GLY A N 1
ATOM 755 C CA . GLY A 1 100 ? -14.752 -1.202 0.551 1.00 95.88 100 GLY A CA 1
ATOM 756 C C . GLY A 1 100 ? -14.495 -2.703 0.383 1.00 95.88 100 GLY A C 1
ATOM 757 O O . GLY A 1 100 ? -15.403 -3.424 -0.015 1.00 95.88 100 GLY A O 1
ATOM 758 N N . GLY A 1 101 ? -13.292 -3.192 0.695 1.00 95.56 101 GLY A N 1
ATOM 759 C CA . GLY A 1 101 ? -12.929 -4.611 0.604 1.00 95.56 101 GLY A CA 1
ATOM 760 C C . GLY A 1 101 ? -12.568 -5.112 -0.798 1.00 95.56 101 GLY A C 1
ATOM 761 O O . GLY A 1 101 ? -12.089 -6.237 -0.922 1.00 95.56 101 GLY A O 1
ATOM 762 N N . GLU A 1 102 ? -12.716 -4.291 -1.842 1.00 95.88 102 GLU A N 1
ATOM 763 C CA . GLU A 1 102 ? -12.537 -4.709 -3.236 1.00 95.88 102 GLU A CA 1
ATOM 764 C C . GLU A 1 102 ? -11.249 -4.141 -3.858 1.00 95.88 102 GLU A C 1
ATOM 766 O O . GLU A 1 102 ? -11.063 -2.921 -3.929 1.00 95.88 102 GLU A O 1
ATOM 771 N N . PRO A 1 103 ? -10.327 -4.990 -4.351 1.00 95.94 103 PRO A N 1
ATOM 772 C CA . PRO A 1 103 ? -9.136 -4.524 -5.043 1.00 95.94 103 PRO A CA 1
ATOM 773 C C . PRO A 1 103 ? -9.452 -3.644 -6.257 1.00 95.94 103 PRO A C 1
ATOM 775 O O . PRO A 1 103 ? -10.170 -4.035 -7.173 1.00 95.94 103 PRO A O 1
ATOM 778 N N . VAL A 1 104 ? -8.812 -2.476 -6.318 1.00 96.56 104 VAL A N 1
ATOM 779 C CA . VAL A 1 104 ? -8.831 -1.607 -7.504 1.00 96.56 104 VAL A CA 1
ATOM 780 C C . VAL A 1 104 ? -8.216 -2.320 -8.720 1.00 96.56 104 VAL A C 1
ATOM 782 O O . VAL A 1 104 ? -6.997 -2.311 -8.898 1.00 96.56 104 VAL A O 1
ATOM 785 N N . ALA A 1 105 ? -9.054 -2.921 -9.571 1.00 94.12 105 ALA A N 1
ATOM 786 C CA . ALA A 1 105 ? -8.643 -3.826 -10.651 1.00 94.12 105 ALA A CA 1
ATOM 787 C C . ALA A 1 105 ? -7.627 -3.218 -11.634 1.00 94.12 105 ALA A C 1
ATOM 789 O O . ALA A 1 105 ? -6.687 -3.886 -12.042 1.00 94.12 105 ALA A O 1
ATOM 790 N N . ARG A 1 106 ? -7.749 -1.924 -11.968 1.00 93.62 106 ARG A N 1
ATOM 791 C CA . ARG A 1 106 ? -6.806 -1.243 -12.881 1.00 93.62 106 ARG A CA 1
ATOM 792 C C . ARG A 1 106 ? -5.384 -1.089 -12.308 1.00 93.62 106 ARG A C 1
ATOM 794 O O . ARG A 1 106 ? -4.466 -0.746 -13.048 1.00 93.62 106 ARG A O 1
ATOM 801 N N . LEU A 1 107 ? -5.227 -1.223 -10.988 1.00 93.69 107 LEU A N 1
ATOM 802 C CA . LEU A 1 107 ? -3.966 -1.052 -10.251 1.00 93.69 107 LEU A CA 1
ATOM 803 C C . LEU A 1 107 ? -3.448 -2.370 -9.667 1.00 93.69 107 LEU A C 1
ATOM 805 O O . LEU A 1 107 ? -2.243 -2.512 -9.438 1.00 93.69 107 LEU A O 1
ATOM 809 N N . ALA A 1 108 ? -4.364 -3.283 -9.346 1.00 94.25 108 ALA A N 1
ATOM 810 C CA . ALA A 1 108 ? -4.054 -4.587 -8.802 1.00 94.25 108 ALA A CA 1
ATOM 811 C C . ALA A 1 108 ? -3.361 -5.431 -9.875 1.00 94.25 108 ALA A C 1
ATOM 813 O O . ALA A 1 108 ? -3.789 -5.475 -11.023 1.00 94.25 108 ALA A O 1
ATOM 814 N N . ALA A 1 109 ? -2.261 -6.076 -9.507 1.00 91.06 109 ALA A N 1
ATOM 815 C CA . ALA A 1 109 ? -1.549 -6.952 -10.416 1.00 91.06 109 ALA A CA 1
ATOM 816 C C . ALA A 1 109 ? -2.150 -8.360 -10.391 1.00 91.06 109 ALA A C 1
ATOM 818 O O . ALA A 1 109 ? -2.368 -8.923 -9.319 1.00 91.06 109 ALA A O 1
ATOM 819 N N . ASP A 1 110 ? -2.311 -8.953 -11.571 1.00 78.00 110 ASP A N 1
ATOM 820 C CA . ASP A 1 110 ? -2.907 -10.280 -11.773 1.00 78.00 110 ASP A CA 1
ATOM 821 C C . ASP A 1 110 ? -1.986 -11.454 -11.397 1.00 78.00 110 ASP A C 1
ATOM 823 O O . A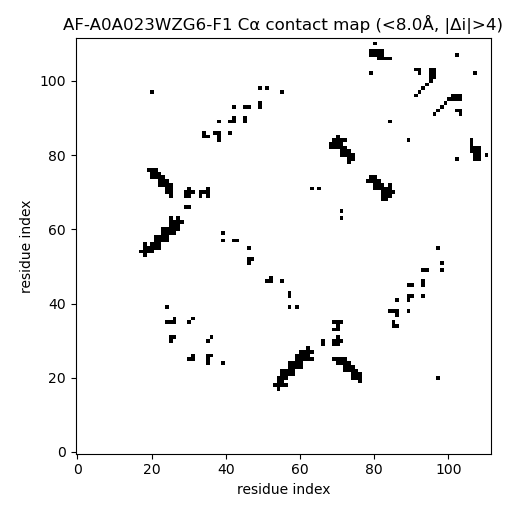SP A 1 110 ? -2.189 -12.563 -11.885 1.00 78.00 110 ASP A O 1
ATOM 827 N N . PHE A 1 111 ? -0.948 -11.252 -10.573 1.00 62.19 111 PHE A N 1
ATOM 828 C CA . PHE A 1 111 ? -0.005 -12.321 -10.221 1.00 62.19 111 PHE A CA 1
ATOM 829 C C . PHE A 1 111 ? -0.684 -13.381 -9.334 1.00 62.19 111 PHE A C 1
ATOM 831 O O . PHE A 1 111 ? -0.584 -13.339 -8.107 1.00 62.19 111 PHE A O 1
ATOM 838 N N . ARG A 1 112 ? -1.382 -14.317 -9.983 1.00 51.38 112 ARG A N 1
ATOM 839 C CA . ARG A 1 112 ? -1.670 -15.672 -9.514 1.00 51.38 112 ARG A CA 1
ATOM 840 C C . ARG A 1 112 ? -0.590 -16.621 -10.013 1.00 51.38 112 ARG A C 1
ATOM 842 O O . ARG A 1 112 ? -0.230 -16.521 -11.207 1.00 51.38 112 ARG A O 1
#

Radius of gyration: 19.3 Å; Cα contacts (8 Å, |Δi|>4): 173; chains: 1; bounding box: 36×26×71 Å

Sequence (112 aa):
MSKSAKSATKAKRVGVRAYDSHVFVCSGSVCKKRGAKDVRKALKSEVKEAGLRREVRIDSVGCLGLCKHGPNAIVYPSGTWYLGLKERDVPEVVEGHLLGGEPVARLAADFR

Organism: Rubrobacter radiotolerans (NCBI:txid42256)